Protein AF-A0A8J5WRL4-F1 (afdb_monomer_lite)

pLDDT: mean 79.29, std 21.05, range [37.72, 98.12]

Sequence (116 aa):
MPYLSAISKSGGGQLDLLILDCLYRTGSHNVHLCWDQTLDAIKRICPKRALLIGMTHEMDHHKDNQTLEEWSRREGIDVQLARDGLRVYIDLTFAYSVTSIKFPVALTILFLSIRN

Secondary structure (DSSP, 8-state):
-TTHHHHSTTTT---SEEEEE---SSS--SSS--HHHHHHHHHHH--SEEEEE---TTS-TTHHHHHHHHHHHHHT-EEEE--TT-------TT--EEEEEE-SSS-EEEEEE---

Organism: Zizania palustris (NCBI:txid103762)

Structure (mmCIF, N/CA/C/O backbone):
data_AF-A0A8J5WRL4-F1
#
_entry.id   AF-A0A8J5WRL4-F1
#
loop_
_atom_site.group_PDB
_atom_site.id
_atom_site.type_symbol
_atom_site.label_atom_id
_atom_site.label_alt_id
_atom_site.label_comp_id
_atom_site.label_asym_id
_atom_site.label_entity_id
_atom_site.label_seq_id
_atom_site.pdbx_PDB_ins_code
_atom_site.Cartn_x
_atom_site.Cartn_y
_atom_site.Cartn_z
_atom_site.occupancy
_atom_site.B_iso_or_equiv
_atom_site.auth_seq_id
_atom_site.auth_comp_id
_atom_site.auth_asym_id
_atom_site.auth_atom_id
_atom_site.pdbx_PDB_model_num
ATOM 1 N N . MET A 1 1 ? -20.107 14.392 0.986 1.00 48.16 1 MET A N 1
ATOM 2 C CA . MET A 1 1 ? -19.271 13.168 0.967 1.00 48.16 1 MET A CA 1
ATOM 3 C C . MET A 1 1 ? -19.240 12.533 2.364 1.00 48.16 1 MET A C 1
ATOM 5 O O . MET A 1 1 ? -18.252 12.690 3.067 1.00 48.16 1 MET A O 1
ATOM 9 N N . PRO A 1 2 ? -20.316 11.853 2.798 1.00 51.94 2 PRO A N 1
ATOM 10 C CA . PRO A 1 2 ? -20.454 11.331 4.170 1.00 51.94 2 PRO A CA 1
ATOM 11 C C . PRO A 1 2 ? -19.580 10.099 4.483 1.00 51.94 2 PRO A C 1
ATOM 13 O O . PRO A 1 2 ? -19.454 9.711 5.638 1.00 51.94 2 PRO A O 1
ATOM 16 N N . TYR A 1 3 ? -18.965 9.475 3.475 1.00 50.66 3 TYR A N 1
ATOM 17 C CA . TYR A 1 3 ? -18.181 8.247 3.658 1.00 50.66 3 TYR A CA 1
ATOM 18 C C . TYR A 1 3 ? -16.744 8.502 4.126 1.00 50.66 3 TYR A C 1
ATOM 20 O O . TYR A 1 3 ? -16.211 7.715 4.900 1.00 50.66 3 TYR A O 1
ATOM 28 N N . LEU A 1 4 ? -16.133 9.627 3.732 1.00 50.50 4 LEU A N 1
ATOM 29 C CA . LEU A 1 4 ? -14.773 9.984 4.157 1.00 50.50 4 LEU A CA 1
ATOM 30 C C . LEU A 1 4 ? -14.682 10.188 5.677 1.00 50.50 4 LEU A C 1
ATOM 32 O O . LEU A 1 4 ? -13.692 9.794 6.281 1.00 50.50 4 LEU A O 1
ATOM 36 N N . SER A 1 5 ? -15.730 10.714 6.321 1.00 53.62 5 SER A N 1
ATOM 37 C CA . SER A 1 5 ? -15.779 10.862 7.784 1.00 53.62 5 SER A CA 1
ATOM 38 C C . SER A 1 5 ? -15.911 9.536 8.538 1.00 53.62 5 SER A C 1
ATOM 40 O O . SER A 1 5 ? -15.673 9.508 9.739 1.00 53.62 5 SER A O 1
ATOM 42 N N . ALA A 1 6 ? -16.298 8.447 7.868 1.00 54.00 6 ALA A N 1
ATOM 43 C CA . ALA A 1 6 ? -16.439 7.131 8.491 1.00 54.00 6 ALA A CA 1
ATOM 44 C C . ALA A 1 6 ? -15.146 6.297 8.465 1.00 54.00 6 ALA A C 1
ATOM 46 O O . ALA A 1 6 ? -15.082 5.308 9.188 1.00 54.00 6 ALA A O 1
ATOM 47 N N . ILE A 1 7 ? -14.171 6.673 7.624 1.00 58.41 7 ILE A N 1
ATOM 48 C CA . ILE A 1 7 ? -12.913 5.929 7.406 1.00 58.41 7 ILE A CA 1
ATOM 49 C C . ILE A 1 7 ? -11.641 6.767 7.652 1.00 58.41 7 ILE A C 1
ATOM 51 O O . ILE A 1 7 ? -10.530 6.237 7.626 1.00 58.41 7 ILE A O 1
ATOM 55 N N . SER A 1 8 ? -11.791 8.084 7.835 1.00 56.56 8 SER A N 1
ATOM 56 C CA . SER A 1 8 ? -10.687 9.022 8.064 1.00 56.56 8 SER A CA 1
ATOM 57 C C . SER A 1 8 ? -10.176 8.948 9.499 1.00 56.56 8 SER A C 1
ATOM 59 O O . SER A 1 8 ? -10.958 8.830 10.437 1.00 56.56 8 SER A O 1
ATOM 61 N N . LYS A 1 9 ? -8.870 9.173 9.674 1.00 57.06 9 LYS A N 1
ATOM 62 C CA . LYS A 1 9 ? -8.218 9.371 10.978 1.00 57.06 9 LYS A CA 1
ATOM 63 C C . LYS A 1 9 ? -8.805 10.535 11.794 1.00 57.06 9 LYS A C 1
ATOM 65 O O . LYS A 1 9 ? -8.761 10.502 13.016 1.00 57.06 9 LYS A O 1
ATOM 70 N N . SER A 1 10 ? -9.336 11.565 11.129 1.00 59.56 10 SER A N 1
ATOM 71 C CA . SER A 1 10 ? -10.028 12.696 11.772 1.00 59.56 10 SER A CA 1
ATOM 72 C C . SER A 1 10 ? -11.527 12.457 11.999 1.00 59.56 10 SER A C 1
ATOM 74 O O . SER A 1 10 ? -12.185 13.267 12.647 1.00 59.56 10 SER A O 1
ATOM 76 N N . GLY A 1 11 ? -12.067 11.365 11.452 1.00 56.88 11 GLY A N 1
ATOM 77 C CA . GLY A 1 11 ? -13.408 10.859 11.724 1.00 56.88 11 GLY A CA 1
ATOM 78 C C . GLY A 1 11 ? -13.371 9.702 12.727 1.00 56.88 11 GLY A C 1
ATOM 79 O O . GLY A 1 11 ? -12.307 9.204 13.077 1.00 56.88 11 GLY A O 1
ATOM 80 N N . GLY A 1 12 ? -14.533 9.261 13.212 1.00 56.28 12 GLY A N 1
ATOM 81 C CA . GLY A 1 12 ? -14.652 8.271 14.296 1.00 56.28 12 GLY A CA 1
ATOM 82 C C . GLY A 1 12 ? -14.227 6.829 13.969 1.00 56.28 12 GLY A C 1
ATOM 83 O O . GLY A 1 12 ? -14.646 5.921 14.676 1.00 56.28 12 GLY A O 1
ATOM 84 N N . GLY A 1 13 ? -13.448 6.586 12.912 1.00 67.44 13 GLY A N 1
ATOM 85 C CA . GLY A 1 13 ? -12.987 5.246 12.544 1.00 67.44 13 GLY A CA 1
ATOM 86 C C . GLY A 1 13 ? -11.914 5.291 11.465 1.00 67.44 13 GLY A C 1
ATOM 87 O O . GLY A 1 13 ? -12.231 5.367 10.288 1.00 67.44 13 GLY A O 1
ATOM 88 N N . GLN A 1 14 ? -10.639 5.250 11.847 1.00 78.69 14 GLN A N 1
ATOM 89 C CA . GLN A 1 14 ? -9.539 5.097 10.892 1.00 78.69 14 GLN A CA 1
ATOM 90 C C . GLN A 1 14 ? -9.605 3.712 10.228 1.00 78.69 14 GLN A C 1
ATOM 92 O O . GLN A 1 14 ? -9.729 2.709 10.927 1.00 78.69 14 GLN A O 1
ATOM 97 N N . LEU A 1 15 ? -9.468 3.649 8.901 1.00 83.81 15 LEU A N 1
ATOM 98 C CA . LEU A 1 15 ? -9.426 2.395 8.140 1.00 83.81 15 LEU A CA 1
ATOM 99 C C . LEU A 1 15 ? -8.301 1.460 8.629 1.00 83.81 15 LEU A C 1
ATOM 101 O O . LEU A 1 15 ? -7.129 1.810 8.518 1.00 83.81 15 LEU A O 1
ATOM 105 N N . ASP A 1 16 ? -8.628 0.264 9.123 1.00 86.00 16 ASP A N 1
ATOM 106 C CA . ASP A 1 16 ? -7.615 -0.693 9.599 1.00 86.00 16 ASP A CA 1
ATOM 107 C C . ASP A 1 16 ? -6.743 -1.258 8.469 1.00 86.00 16 ASP A C 1
ATOM 109 O O . ASP A 1 16 ? -5.518 -1.288 8.589 1.00 86.00 16 ASP A O 1
ATOM 113 N N . LEU A 1 17 ? -7.362 -1.686 7.364 1.00 89.19 17 LEU A N 1
ATOM 114 C CA . LEU A 1 17 ? -6.671 -2.317 6.244 1.00 89.19 17 LEU A CA 1
ATOM 115 C C . LEU A 1 17 ? -7.169 -1.786 4.896 1.00 89.19 17 LEU A C 1
ATOM 117 O O . LEU A 1 17 ? -8.352 -1.871 4.569 1.00 89.19 17 LEU A O 1
ATOM 121 N N . LEU A 1 18 ? -6.235 -1.310 4.077 1.00 92.00 18 LEU A N 1
ATOM 122 C CA . LEU A 1 18 ? -6.462 -0.950 2.680 1.00 92.00 18 LEU A CA 1
ATOM 123 C C . LEU A 1 18 ? -5.759 -1.951 1.754 1.00 92.00 18 LEU A C 1
ATOM 125 O O . LEU A 1 18 ? -4.566 -2.188 1.903 1.00 92.00 18 LEU A O 1
ATOM 129 N N . ILE A 1 19 ? -6.470 -2.510 0.775 1.00 94.00 19 ILE A N 1
ATOM 130 C CA . ILE A 1 19 ? -5.861 -3.303 -0.302 1.00 94.00 19 ILE A CA 1
ATOM 131 C C . ILE A 1 19 ? -6.019 -2.501 -1.592 1.00 94.00 19 ILE A C 1
ATOM 133 O O . ILE A 1 19 ? -7.144 -2.185 -1.984 1.00 94.00 19 ILE A O 1
ATOM 137 N N . LEU A 1 20 ? -4.903 -2.126 -2.220 1.00 94.06 20 LEU A N 1
ATOM 138 C CA . LEU A 1 20 ? -4.899 -1.154 -3.313 1.00 94.06 20 LEU A CA 1
ATOM 139 C C . LEU A 1 20 ? -4.013 -1.596 -4.479 1.00 94.06 20 LEU A C 1
ATOM 141 O O . LEU A 1 20 ? -2.937 -2.152 -4.281 1.00 94.06 20 LEU A O 1
ATOM 145 N N . ASP A 1 21 ? -4.480 -1.319 -5.691 1.00 93.50 21 ASP A N 1
ATOM 146 C CA . ASP A 1 21 ? -3.757 -1.573 -6.936 1.00 93.50 21 ASP A CA 1
ATOM 147 C C . ASP A 1 21 ? -2.482 -0.708 -7.059 1.00 93.50 21 ASP A C 1
ATOM 149 O O . ASP A 1 21 ? -2.460 0.457 -6.642 1.00 93.50 21 ASP A O 1
ATOM 153 N N . CYS A 1 22 ? -1.415 -1.285 -7.613 1.00 95.81 22 CYS A N 1
ATOM 154 C CA . CYS A 1 22 ? -0.119 -0.650 -7.860 1.00 95.81 22 CYS A CA 1
ATOM 155 C C . CYS A 1 22 ? 0.606 -1.359 -9.016 1.00 95.81 22 CYS A C 1
ATOM 157 O O . CYS A 1 22 ? 1.423 -2.245 -8.784 1.00 95.81 22 CYS A O 1
ATOM 159 N N . LEU A 1 23 ? 0.314 -0.976 -10.259 1.00 95.50 23 LEU A N 1
ATOM 160 C CA . LEU A 1 23 ? 0.732 -1.718 -11.453 1.00 95.50 23 LEU A CA 1
ATOM 161 C C . LEU A 1 23 ? 2.231 -1.594 -11.774 1.00 95.50 23 LEU A C 1
ATOM 163 O O . LEU A 1 23 ? 2.918 -2.600 -11.975 1.00 95.50 23 LEU A O 1
ATOM 167 N N . TYR A 1 24 ? 2.726 -0.356 -11.852 1.00 95.44 24 TYR A N 1
ATOM 168 C CA . TYR A 1 24 ? 4.095 -0.051 -12.278 1.00 95.44 24 TYR A CA 1
ATOM 169 C C . TYR A 1 24 ? 4.876 0.670 -11.194 1.00 95.44 24 TYR A C 1
ATOM 171 O O . TYR A 1 24 ? 4.334 1.506 -10.460 1.00 95.44 24 TYR A O 1
ATOM 179 N N . ARG A 1 25 ? 6.180 0.382 -11.151 1.00 95.38 25 ARG A N 1
ATOM 180 C CA . ARG A 1 25 ? 7.113 1.019 -10.220 1.00 95.38 25 ARG A CA 1
ATOM 181 C C . ARG A 1 25 ? 7.379 2.481 -10.571 1.00 95.38 25 ARG A C 1
ATOM 183 O O . ARG A 1 25 ? 7.661 3.279 -9.677 1.00 95.38 25 ARG A O 1
ATOM 190 N N . THR A 1 26 ? 7.323 2.821 -11.855 1.00 93.50 26 THR A N 1
ATOM 191 C CA . THR A 1 26 ? 7.543 4.166 -12.392 1.00 93.50 26 THR A CA 1
ATOM 192 C C . THR A 1 26 ? 6.513 4.473 -13.479 1.00 93.50 26 THR A C 1
ATOM 194 O O . THR A 1 26 ? 5.887 3.572 -14.035 1.00 93.50 26 THR A O 1
ATOM 197 N N . GLY A 1 27 ? 6.317 5.757 -13.781 1.00 91.81 27 GLY A N 1
ATOM 198 C CA . GLY A 1 27 ? 5.357 6.189 -14.797 1.00 91.81 27 GLY A CA 1
ATOM 199 C C . GLY A 1 27 ? 3.904 6.157 -14.320 1.00 91.81 27 GLY A C 1
ATOM 200 O O . GLY A 1 27 ? 3.617 6.214 -13.124 1.00 91.81 27 GLY A O 1
ATOM 201 N N . SER A 1 28 ? 2.980 6.132 -15.277 1.00 91.38 28 SER A N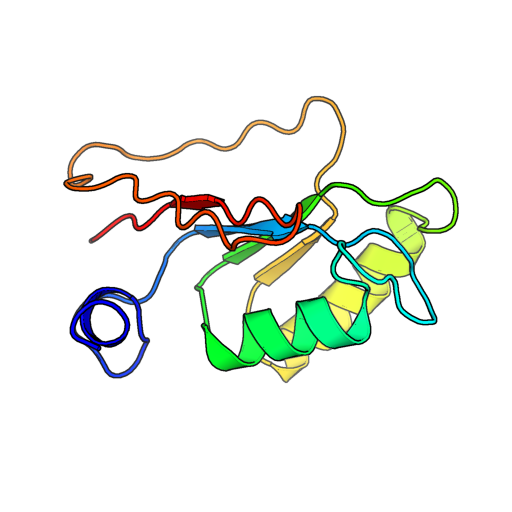 1
ATOM 202 C CA . SER A 1 28 ? 1.540 6.153 -15.027 1.00 91.38 28 SER A CA 1
ATOM 203 C C . SER A 1 28 ? 0.794 5.257 -16.011 1.00 91.38 28 SER A C 1
ATOM 205 O O . SER A 1 28 ? 1.287 4.942 -17.096 1.00 91.38 28 SER A O 1
ATOM 207 N N . HIS A 1 29 ? -0.419 4.859 -15.632 1.00 91.44 29 HIS A N 1
ATOM 208 C CA . HIS A 1 29 ? -1.327 4.107 -16.484 1.00 91.44 29 HIS A CA 1
ATOM 209 C C . HIS A 1 29 ? -2.718 4.752 -16.484 1.00 91.44 29 HIS A C 1
ATOM 211 O O . HIS A 1 29 ? -3.128 5.392 -15.518 1.00 91.44 29 HIS A O 1
ATOM 217 N N . ASN A 1 30 ? -3.470 4.583 -17.572 1.00 86.19 30 ASN A N 1
ATOM 218 C CA . ASN A 1 30 ? -4.740 5.296 -17.768 1.00 86.19 30 ASN A CA 1
ATOM 219 C C . ASN A 1 30 ? -5.888 4.762 -16.896 1.00 86.19 30 ASN A C 1
ATOM 221 O O . ASN A 1 30 ? -6.879 5.459 -16.686 1.00 86.19 30 ASN A O 1
ATOM 225 N N . VAL A 1 3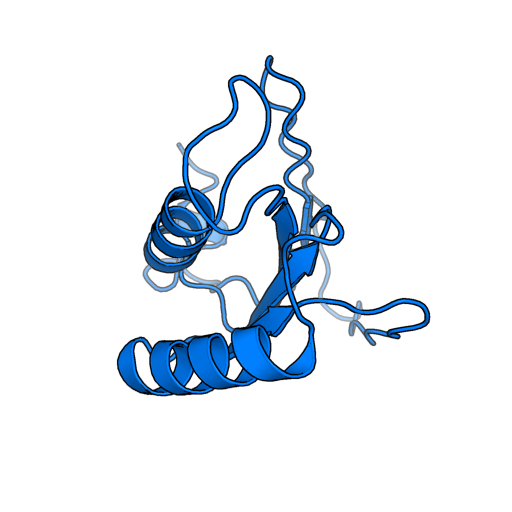1 ? -5.781 3.517 -16.426 1.00 86.81 31 VAL A N 1
ATOM 226 C CA . VAL A 1 31 ? -6.843 2.841 -15.654 1.00 86.81 31 VAL A CA 1
ATOM 227 C C . VAL A 1 31 ? -6.351 2.121 -14.396 1.00 86.81 31 VAL A C 1
ATOM 229 O O . VAL A 1 31 ? -7.169 1.569 -13.669 1.00 86.81 31 VAL A O 1
ATOM 232 N N . HIS A 1 32 ? -5.042 2.144 -14.132 1.00 90.94 32 HIS A N 1
ATOM 233 C CA . HIS A 1 32 ? -4.417 1.525 -12.961 1.00 90.94 32 HIS A CA 1
ATOM 234 C C . HIS A 1 32 ? -3.630 2.581 -12.194 1.00 90.94 32 HIS A C 1
ATOM 236 O O . HIS A 1 32 ? -3.100 3.509 -12.809 1.00 90.94 32 HIS A O 1
ATOM 242 N N . LEU A 1 33 ? -3.549 2.440 -10.872 1.00 92.12 33 LEU A N 1
ATOM 243 C CA . LEU A 1 33 ? -2.641 3.270 -10.086 1.00 92.12 33 LEU A CA 1
ATOM 244 C C . LEU A 1 33 ? -1.220 2.722 -10.208 1.00 92.12 33 LEU A C 1
ATOM 246 O O . LEU A 1 33 ? -1.005 1.511 -10.182 1.00 92.12 33 LEU A O 1
ATOM 250 N N . CYS A 1 34 ? -0.256 3.626 -10.327 1.00 95.50 34 CYS A N 1
ATOM 251 C CA . CYS A 1 34 ? 1.170 3.319 -10.263 1.00 95.50 34 CYS A CA 1
ATOM 252 C C . CYS A 1 34 ? 1.768 3.850 -8.953 1.00 95.50 34 CYS A C 1
ATOM 254 O O . CYS A 1 34 ? 1.141 4.649 -8.259 1.00 95.50 34 CYS A O 1
ATOM 256 N N . TRP A 1 35 ? 2.994 3.431 -8.641 1.00 96.44 35 TRP A N 1
ATOM 257 C CA . TRP A 1 35 ? 3.678 3.642 -7.361 1.00 96.44 35 TRP A CA 1
ATOM 258 C C . TRP A 1 35 ? 3.412 4.990 -6.668 1.00 96.44 35 TRP A C 1
ATOM 260 O O . TRP A 1 35 ? 2.866 5.015 -5.565 1.00 96.44 35 TRP A O 1
ATOM 270 N N . ASP A 1 36 ? 3.740 6.114 -7.311 1.00 95.75 36 ASP A N 1
ATOM 271 C CA . ASP A 1 36 ? 3.593 7.440 -6.694 1.00 95.75 36 ASP A CA 1
ATOM 272 C C . ASP A 1 36 ? 2.120 7.797 -6.433 1.00 95.75 36 ASP A C 1
ATOM 274 O O . ASP A 1 36 ? 1.775 8.304 -5.366 1.00 95.75 36 ASP A O 1
ATOM 278 N N . GLN A 1 37 ? 1.226 7.459 -7.369 1.00 95.06 37 GLN A N 1
ATOM 279 C CA . GLN A 1 37 ? -0.214 7.697 -7.230 1.00 95.06 37 GLN A CA 1
ATOM 280 C C . GLN A 1 37 ? -0.815 6.840 -6.108 1.00 95.06 37 GLN A C 1
ATOM 282 O O . GLN A 1 37 ? -1.674 7.306 -5.356 1.00 95.06 37 GLN A O 1
ATOM 287 N N . THR A 1 38 ? -0.355 5.593 -5.982 1.00 96.06 38 THR A N 1
ATOM 288 C CA . THR A 1 38 ? -0.751 4.666 -4.920 1.00 96.06 38 THR A CA 1
ATOM 289 C C . THR A 1 38 ? -0.318 5.199 -3.552 1.00 96.06 38 THR A C 1
ATOM 291 O O . THR A 1 38 ? -1.143 5.262 -2.637 1.00 96.06 38 THR A O 1
ATOM 294 N N . LEU A 1 39 ? 0.934 5.644 -3.399 1.00 97.12 39 LEU A N 1
ATOM 295 C CA . LEU A 1 39 ? 1.439 6.200 -2.136 1.00 97.12 39 LEU A CA 1
ATOM 296 C C . LEU A 1 39 ? 0.741 7.512 -1.753 1.00 97.12 39 LEU A C 1
ATOM 298 O O . LEU A 1 39 ? 0.374 7.696 -0.589 1.00 97.12 39 LEU A O 1
ATOM 302 N N . ASP A 1 40 ? 0.476 8.388 -2.723 1.00 95.38 40 ASP A N 1
ATOM 303 C CA . ASP A 1 40 ? -0.303 9.611 -2.508 1.00 95.38 40 ASP A CA 1
ATOM 304 C C . ASP A 1 40 ? -1.730 9.307 -2.034 1.00 95.38 40 ASP A C 1
ATOM 306 O O . ASP A 1 40 ? -2.242 9.955 -1.114 1.00 95.38 40 ASP A O 1
ATOM 310 N N . ALA A 1 41 ? -2.382 8.306 -2.633 1.00 92.50 41 ALA A N 1
ATOM 311 C CA . ALA A 1 41 ? -3.709 7.867 -2.217 1.00 92.50 41 ALA A CA 1
ATOM 312 C C . ALA A 1 41 ? -3.692 7.317 -0.783 1.00 92.50 41 ALA A C 1
ATOM 314 O O . ALA A 1 41 ? -4.530 7.710 0.031 1.00 92.50 41 ALA A O 1
ATOM 315 N N . ILE A 1 42 ? -2.712 6.474 -0.445 1.00 94.88 42 ILE A N 1
ATOM 316 C CA . ILE A 1 42 ? -2.547 5.915 0.905 1.00 94.88 42 ILE A CA 1
ATOM 317 C C . ILE A 1 42 ? -2.340 7.022 1.930 1.00 94.88 42 ILE A C 1
ATOM 319 O O . ILE A 1 42 ? -2.991 7.007 2.972 1.00 94.88 42 ILE A O 1
ATOM 323 N N . LYS A 1 43 ? -1.504 8.019 1.631 1.00 93.50 43 LYS A N 1
ATOM 324 C CA . LYS A 1 43 ? -1.266 9.155 2.526 1.00 93.50 43 LYS A CA 1
ATOM 325 C C . LYS A 1 43 ? -2.540 9.959 2.795 1.00 93.50 43 LYS A C 1
ATOM 327 O O . LYS A 1 43 ? -2.778 10.371 3.928 1.00 93.50 43 LYS A O 1
ATOM 332 N N . ARG A 1 44 ? -3.388 10.148 1.776 1.00 89.75 44 ARG A N 1
ATOM 333 C CA . ARG A 1 44 ? -4.677 10.854 1.903 1.00 89.75 44 ARG A CA 1
ATOM 334 C C . ARG A 1 44 ? -5.727 10.046 2.666 1.00 89.75 44 ARG A C 1
ATOM 336 O O . ARG A 1 44 ? -6.485 10.628 3.434 1.00 89.75 44 ARG A O 1
ATOM 343 N N . ILE A 1 45 ? -5.786 8.732 2.446 1.00 88.25 45 ILE A N 1
ATOM 344 C CA . ILE A 1 45 ? -6.727 7.830 3.133 1.00 88.25 45 ILE A CA 1
ATOM 345 C C . ILE A 1 45 ? -6.284 7.589 4.585 1.00 88.25 45 ILE A C 1
ATOM 347 O O . ILE A 1 45 ? -7.123 7.487 5.477 1.00 88.25 45 ILE A O 1
ATOM 351 N N . CYS A 1 46 ? -4.971 7.544 4.820 1.00 91.00 46 CYS A N 1
ATOM 352 C CA . CYS A 1 46 ? -4.313 7.317 6.103 1.00 91.00 46 CYS A CA 1
ATOM 353 C C . CYS A 1 46 ? -4.818 6.057 6.844 1.00 91.00 46 CYS A C 1
ATOM 355 O O . CYS A 1 46 ? -5.273 6.164 7.990 1.00 91.00 46 CYS A O 1
ATOM 357 N N . PRO A 1 47 ? -4.768 4.858 6.223 1.00 91.69 47 PRO A N 1
ATOM 358 C CA . PRO A 1 47 ? -5.122 3.619 6.911 1.00 91.69 47 PRO A CA 1
ATOM 359 C C . PRO A 1 47 ? -4.090 3.273 7.998 1.00 91.69 47 PRO A C 1
ATOM 361 O O . PRO A 1 47 ? -3.004 3.848 8.034 1.00 91.69 47 PRO A O 1
ATOM 364 N N . LYS A 1 48 ? -4.396 2.307 8.870 1.00 91.19 48 LYS A N 1
ATOM 365 C CA . LYS A 1 48 ? -3.395 1.737 9.790 1.00 91.19 48 LYS A CA 1
ATOM 366 C C . LYS A 1 48 ? -2.391 0.866 9.033 1.00 91.19 48 LYS A C 1
ATOM 368 O O . LYS A 1 48 ? -1.195 0.941 9.303 1.00 91.19 48 LYS A O 1
ATOM 373 N N . ARG A 1 49 ? -2.881 0.082 8.066 1.00 94.19 49 ARG A N 1
ATOM 374 C CA . ARG A 1 49 ? -2.077 -0.781 7.196 1.00 94.19 49 ARG A CA 1
ATOM 375 C C . ARG A 1 49 ? -2.576 -0.763 5.751 1.00 94.19 49 ARG A C 1
ATOM 377 O O . ARG A 1 49 ? -3.783 -0.716 5.511 1.00 94.19 49 ARG A O 1
ATOM 384 N N . ALA A 1 50 ? -1.664 -0.864 4.788 1.00 96.56 50 ALA A N 1
ATOM 385 C CA . ALA A 1 50 ? -1.970 -1.058 3.378 1.00 96.56 50 ALA A CA 1
ATOM 386 C C . ALA A 1 50 ? -1.186 -2.227 2.755 1.00 96.56 50 ALA A C 1
ATOM 388 O O . ALA A 1 50 ? -0.012 -2.448 3.053 1.00 96.56 50 ALA A O 1
ATOM 389 N N . LEU A 1 51 ? -1.847 -2.964 1.862 1.00 97.75 51 LEU A N 1
ATOM 390 C CA . LEU A 1 51 ? -1.261 -4.015 1.034 1.00 97.75 51 LEU A CA 1
ATOM 391 C C . LEU A 1 51 ? -1.412 -3.645 -0.439 1.00 97.75 51 LEU A C 1
ATOM 393 O O . LEU A 1 51 ? -2.532 -3.427 -0.905 1.00 97.75 51 LEU A O 1
ATOM 397 N N . LEU A 1 52 ? -0.296 -3.588 -1.164 1.00 97.38 52 LEU A N 1
ATOM 398 C CA . LEU A 1 52 ? -0.308 -3.267 -2.591 1.00 97.38 52 LEU A CA 1
ATOM 399 C C . LEU A 1 52 ? -0.420 -4.549 -3.420 1.00 97.38 52 LEU A C 1
ATOM 401 O O . LEU A 1 52 ? 0.292 -5.519 -3.153 1.00 97.38 52 LEU A O 1
ATOM 405 N N . ILE A 1 53 ? -1.316 -4.553 -4.403 1.00 95.94 53 ILE A N 1
ATOM 406 C CA . ILE A 1 53 ? -1.583 -5.678 -5.312 1.00 95.94 53 ILE A CA 1
ATOM 407 C C . ILE A 1 53 ? -1.505 -5.224 -6.773 1.00 95.94 53 ILE A C 1
ATOM 409 O O . ILE A 1 53 ? -1.439 -4.031 -7.047 1.00 95.94 53 ILE A O 1
ATOM 413 N N . GLY A 1 54 ? -1.547 -6.168 -7.715 1.00 93.12 54 GLY A N 1
ATOM 414 C CA . GLY A 1 54 ? -1.655 -5.861 -9.149 1.00 93.12 54 GLY A CA 1
ATOM 415 C C . GLY A 1 54 ? -0.348 -5.429 -9.818 1.00 93.12 54 GLY A C 1
ATOM 416 O O . GLY A 1 54 ? -0.345 -5.121 -11.005 1.00 93.12 54 GLY A O 1
ATOM 417 N N . MET A 1 55 ? 0.762 -5.447 -9.081 1.00 94.62 55 MET A N 1
ATOM 418 C CA . MET A 1 55 ? 2.094 -5.149 -9.594 1.00 94.62 55 MET A CA 1
ATOM 419 C C . MET A 1 55 ? 2.556 -6.139 -10.661 1.00 94.62 55 MET A C 1
ATOM 421 O O . MET A 1 55 ? 2.284 -7.339 -10.600 1.00 94.62 55 MET A O 1
ATOM 425 N N . THR A 1 56 ? 3.299 -5.621 -11.636 1.00 93.69 56 THR A N 1
ATOM 426 C CA . THR A 1 56 ? 3.981 -6.433 -12.649 1.00 93.69 56 THR A CA 1
ATOM 427 C C . THR A 1 56 ? 5.352 -6.920 -12.168 1.00 93.69 56 THR A C 1
ATOM 429 O O . THR A 1 56 ? 5.818 -6.570 -11.085 1.00 93.69 56 THR A O 1
ATOM 432 N N . HIS A 1 57 ? 6.034 -7.700 -13.011 1.00 91.56 57 HIS A N 1
ATOM 433 C CA . HIS A 1 57 ? 7.395 -8.192 -12.764 1.00 91.56 57 HIS A CA 1
ATOM 434 C C . HIS A 1 57 ? 8.456 -7.084 -12.615 1.00 91.56 57 HIS A C 1
ATOM 436 O O . HIS A 1 57 ? 9.586 -7.377 -12.236 1.00 91.56 57 HIS A O 1
ATOM 442 N N . GLU A 1 58 ? 8.118 -5.832 -12.932 1.00 92.00 58 GLU A N 1
ATOM 443 C CA . GLU A 1 58 ? 8.999 -4.678 -12.731 1.00 92.00 58 GLU A CA 1
ATOM 444 C C . GLU A 1 58 ? 9.237 -4.367 -11.248 1.00 92.00 58 GLU A C 1
ATOM 446 O O . GLU A 1 58 ? 10.221 -3.708 -10.915 1.00 92.00 58 GLU A O 1
ATOM 451 N N . MET A 1 59 ? 8.341 -4.822 -10.366 1.00 94.69 59 MET A N 1
ATOM 452 C CA . MET A 1 59 ? 8.448 -4.618 -8.926 1.00 94.69 59 MET A CA 1
ATOM 453 C C . MET A 1 59 ? 9.073 -5.838 -8.252 1.00 94.69 59 MET A C 1
ATOM 455 O O . MET A 1 59 ? 8.556 -6.954 -8.313 1.00 94.69 59 MET A O 1
ATOM 459 N N . ASP A 1 60 ? 10.191 -5.611 -7.571 1.00 96.12 60 ASP A N 1
ATOM 460 C CA . ASP A 1 60 ? 10.926 -6.631 -6.834 1.00 96.12 60 ASP A CA 1
ATOM 461 C C . ASP A 1 60 ? 10.438 -6.654 -5.383 1.00 96.12 60 ASP A C 1
ATOM 463 O O . ASP A 1 60 ? 10.643 -5.708 -4.622 1.00 96.12 60 ASP A O 1
ATOM 467 N N . HIS A 1 61 ? 9.818 -7.762 -4.969 1.00 94.81 61 HIS A N 1
ATOM 468 C CA . HIS A 1 61 ? 9.236 -7.884 -3.630 1.00 94.81 61 HIS A CA 1
ATOM 469 C C . HIS A 1 61 ? 10.208 -7.614 -2.486 1.00 94.81 61 HIS A C 1
ATOM 471 O O . HIS A 1 61 ? 9.759 -7.223 -1.415 1.00 94.81 61 HIS A O 1
ATOM 477 N N . HIS A 1 62 ? 11.503 -7.861 -2.653 1.00 95.31 62 HIS A N 1
ATOM 478 C CA . HIS A 1 62 ? 12.461 -7.633 -1.584 1.00 95.31 62 HIS A CA 1
ATOM 479 C C . HIS A 1 62 ? 12.909 -6.170 -1.575 1.00 95.31 62 HIS A C 1
ATOM 481 O O . HIS A 1 62 ? 12.791 -5.491 -0.556 1.00 95.31 62 HIS A O 1
ATOM 487 N N . LYS A 1 63 ? 13.385 -5.662 -2.715 1.00 97.06 63 LYS A N 1
ATOM 488 C CA . LYS A 1 63 ? 13.931 -4.299 -2.826 1.00 97.06 63 LYS A CA 1
ATOM 489 C C . LYS A 1 63 ? 12.857 -3.230 -2.641 1.00 97.06 63 LYS A C 1
ATOM 491 O O . LYS A 1 63 ? 13.072 -2.243 -1.934 1.00 97.06 63 LYS A O 1
ATOM 496 N N . ASP A 1 64 ? 11.688 -3.427 -3.240 1.00 97.69 64 ASP A N 1
ATOM 497 C CA . ASP A 1 64 ? 10.610 -2.450 -3.141 1.00 97.69 64 ASP A CA 1
ATOM 498 C C . ASP A 1 64 ? 9.945 -2.487 -1.762 1.00 97.69 64 ASP A C 1
ATOM 500 O O . ASP A 1 64 ? 9.576 -1.430 -1.255 1.00 97.69 64 ASP A O 1
ATOM 504 N N . ASN A 1 65 ? 9.885 -3.638 -1.077 1.00 97.69 65 ASN A N 1
ATOM 505 C CA . ASN A 1 65 ? 9.440 -3.651 0.322 1.00 97.69 65 ASN A CA 1
ATOM 506 C C . ASN A 1 65 ? 10.429 -2.964 1.271 1.00 97.69 65 ASN A C 1
ATOM 508 O O . ASN A 1 65 ? 9.972 -2.315 2.202 1.00 97.69 65 ASN A O 1
ATOM 512 N N . GLN A 1 66 ? 11.745 -3.026 1.034 1.00 98.12 66 GLN A N 1
ATOM 513 C CA . GLN A 1 66 ? 12.701 -2.212 1.806 1.00 98.12 66 GLN A CA 1
ATOM 514 C C . GLN A 1 66 ? 12.434 -0.713 1.613 1.00 98.12 66 GLN A C 1
ATOM 516 O O . GLN A 1 66 ? 12.402 0.054 2.574 1.00 98.12 66 GLN A O 1
ATOM 521 N N . THR A 1 67 ? 12.156 -0.301 0.372 1.00 97.94 67 THR A N 1
ATOM 522 C CA . THR A 1 67 ? 11.769 1.085 0.068 1.00 97.94 67 THR A CA 1
ATOM 523 C C . THR A 1 67 ? 10.466 1.473 0.781 1.00 97.94 67 THR A C 1
ATOM 525 O O . THR A 1 67 ? 10.357 2.570 1.336 1.00 97.94 67 THR A O 1
ATOM 528 N N . LEU A 1 68 ? 9.471 0.577 0.795 1.00 98.12 68 LEU A N 1
ATOM 529 C CA . LEU A 1 68 ? 8.208 0.793 1.504 1.00 98.12 68 LEU A CA 1
ATOM 530 C C . LEU A 1 68 ? 8.384 0.812 3.018 1.00 98.12 68 LEU A C 1
ATOM 532 O O . LEU A 1 68 ? 7.690 1.579 3.670 1.00 98.12 68 LEU A O 1
ATOM 536 N N . GLU A 1 69 ? 9.305 0.042 3.590 1.00 97.81 69 GLU A N 1
ATOM 537 C CA . GLU A 1 69 ? 9.600 0.062 5.025 1.00 97.81 69 GLU A CA 1
ATOM 538 C C . GLU A 1 69 ? 10.159 1.428 5.452 1.00 97.81 69 GLU A C 1
ATOM 540 O O . GLU A 1 69 ? 9.689 2.036 6.419 1.00 97.81 69 GLU A O 1
ATOM 545 N N . GLU A 1 70 ? 11.105 1.976 4.684 1.00 98.06 70 GLU A N 1
ATOM 546 C CA . GLU A 1 70 ? 11.633 3.322 4.917 1.00 98.06 70 GLU A CA 1
ATOM 547 C C . GLU A 1 70 ? 10.557 4.401 4.770 1.00 98.06 70 GLU A C 1
ATOM 549 O O . GLU A 1 70 ? 10.491 5.336 5.575 1.00 98.06 70 GLU A O 1
ATOM 554 N N . TRP A 1 71 ? 9.706 4.279 3.749 1.00 98.06 71 TRP A N 1
ATOM 555 C CA . TRP A 1 71 ? 8.561 5.164 3.549 1.00 98.06 71 TRP A CA 1
ATOM 556 C C . TRP A 1 71 ? 7.561 5.059 4.709 1.00 98.06 71 TRP A C 1
ATOM 558 O O . TRP A 1 71 ? 7.165 6.080 5.269 1.00 98.06 71 TRP A O 1
ATOM 568 N N . SER A 1 72 ? 7.239 3.839 5.139 1.00 97.75 72 SER A N 1
ATOM 569 C CA . SER A 1 72 ? 6.308 3.536 6.232 1.00 97.75 72 SER A CA 1
ATOM 570 C C . SER A 1 72 ? 6.778 4.152 7.544 1.00 97.75 72 SER A C 1
ATOM 572 O O . SER A 1 72 ? 5.989 4.768 8.257 1.00 97.75 72 SER A O 1
ATOM 574 N N . ARG A 1 73 ? 8.084 4.078 7.837 1.00 97.38 73 ARG A N 1
ATOM 575 C CA . ARG A 1 73 ? 8.684 4.718 9.017 1.00 97.38 73 ARG A CA 1
ATOM 576 C C . ARG A 1 73 ? 8.557 6.243 8.988 1.00 97.38 73 ARG A C 1
ATOM 578 O O . ARG A 1 73 ? 8.381 6.849 10.040 1.00 97.38 73 ARG A O 1
ATOM 585 N N . ARG A 1 74 ? 8.661 6.868 7.809 1.00 97.00 74 ARG A N 1
ATOM 586 C CA . ARG A 1 74 ? 8.525 8.328 7.656 1.00 97.00 74 ARG A CA 1
ATOM 587 C C . ARG A 1 74 ? 7.078 8.799 7.773 1.00 97.00 74 ARG A C 1
ATOM 589 O O . ARG A 1 74 ? 6.837 9.841 8.370 1.00 97.00 74 ARG A O 1
ATOM 596 N N . GLU A 1 75 ? 6.138 8.058 7.196 1.00 95.19 75 GLU A N 1
ATOM 597 C CA . GLU A 1 75 ? 4.729 8.469 7.106 1.00 95.19 75 GLU A CA 1
ATOM 598 C C . GLU A 1 75 ? 3.860 7.916 8.251 1.00 95.19 75 GLU A C 1
ATOM 600 O O . GLU A 1 75 ? 2.761 8.4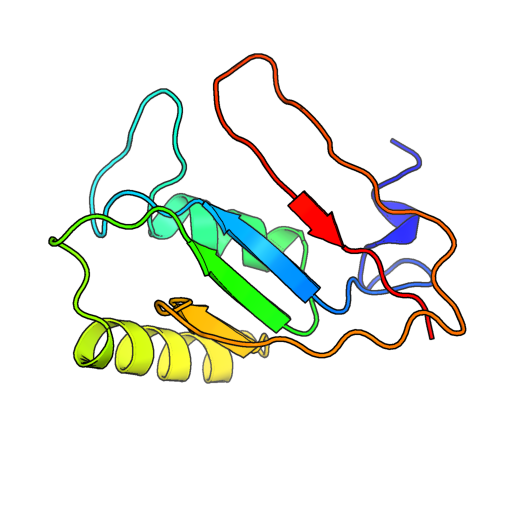13 8.494 1.00 95.19 75 GLU A O 1
ATOM 605 N N . GLY A 1 76 ? 4.348 6.910 8.982 1.00 95.62 76 GLY A N 1
ATOM 606 C CA . GLY A 1 76 ? 3.632 6.273 10.089 1.00 95.62 76 GLY A CA 1
ATOM 607 C C . GLY A 1 76 ? 2.461 5.392 9.642 1.00 95.62 76 GLY A C 1
ATOM 608 O O . GLY A 1 76 ? 1.482 5.271 10.378 1.00 95.62 76 GLY A O 1
ATOM 609 N N . ILE A 1 77 ? 2.539 4.813 8.441 1.00 95.69 77 ILE A N 1
ATOM 610 C CA . ILE A 1 77 ? 1.537 3.904 7.863 1.00 95.69 77 ILE A CA 1
ATOM 611 C C . ILE A 1 77 ? 2.267 2.627 7.446 1.00 95.69 77 ILE A C 1
ATOM 613 O O . ILE A 1 77 ? 3.216 2.725 6.678 1.00 95.69 77 ILE A O 1
ATOM 617 N N . ASP A 1 78 ? 1.844 1.452 7.924 1.00 97.31 78 ASP A N 1
ATOM 618 C CA . ASP A 1 78 ? 2.438 0.163 7.522 1.00 97.31 78 ASP A CA 1
ATOM 619 C C . ASP A 1 78 ? 2.027 -0.174 6.083 1.00 97.31 78 ASP A C 1
ATOM 621 O O . ASP A 1 78 ? 0.854 -0.448 5.826 1.00 97.31 78 ASP A O 1
ATOM 625 N N . VAL A 1 79 ? 2.969 -0.140 5.141 1.00 98.00 79 VAL A N 1
ATOM 626 C CA . VAL A 1 79 ? 2.727 -0.465 3.730 1.00 98.00 79 VAL A CA 1
ATOM 627 C C . VAL A 1 79 ? 3.688 -1.547 3.266 1.00 98.00 79 VAL A C 1
ATOM 629 O O . VAL A 1 79 ? 4.893 -1.462 3.4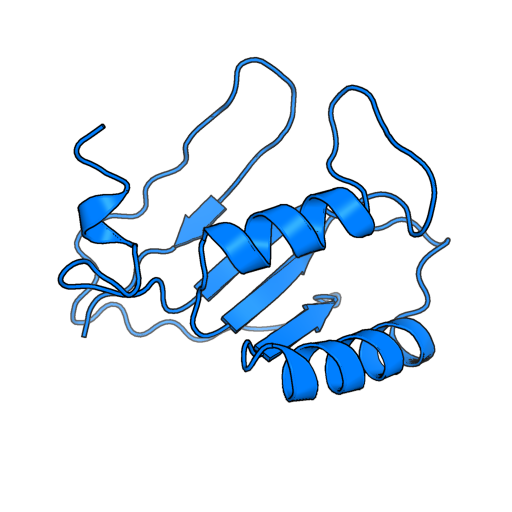84 1.00 98.00 79 VAL A O 1
ATOM 632 N N . GLN A 1 80 ? 3.159 -2.545 2.562 1.00 97.75 80 GLN A N 1
ATOM 633 C CA . GLN A 1 80 ? 3.966 -3.573 1.905 1.00 97.75 80 GLN A CA 1
ATOM 634 C C . GLN A 1 80 ? 3.285 -4.086 0.635 1.00 97.75 80 GLN A C 1
ATOM 636 O O . GLN A 1 80 ? 2.062 -4.026 0.488 1.00 97.75 80 GLN A O 1
ATOM 641 N N . LEU A 1 81 ? 4.076 -4.655 -0.264 1.00 97.88 81 LEU A N 1
ATOM 642 C CA . LEU A 1 81 ? 3.578 -5.458 -1.371 1.00 97.88 81 LEU A CA 1
ATOM 643 C C . LEU A 1 81 ? 2.962 -6.748 -0.822 1.00 97.88 81 LEU A C 1
ATOM 645 O O . LEU A 1 81 ? 3.582 -7.459 -0.024 1.00 97.88 81 LEU A O 1
ATOM 649 N N . ALA A 1 82 ? 1.750 -7.071 -1.269 1.00 96.94 82 ALA A N 1
ATOM 650 C CA . ALA A 1 82 ? 1.179 -8.393 -1.062 1.00 96.94 82 ALA A CA 1
ATOM 651 C C . ALA A 1 82 ? 2.037 -9.451 -1.774 1.00 96.94 82 ALA A C 1
ATOM 653 O O . ALA A 1 82 ? 2.865 -9.123 -2.614 1.00 96.94 82 ALA A O 1
ATOM 654 N N . ARG A 1 83 ? 1.856 -10.729 -1.445 1.00 94.81 83 ARG A N 1
ATOM 655 C CA . ARG A 1 83 ? 2.532 -11.841 -2.129 1.00 94.81 83 ARG A CA 1
ATOM 656 C C . ARG A 1 83 ? 1.572 -12.998 -2.324 1.00 94.81 83 ARG A C 1
ATOM 658 O O . ARG A 1 83 ? 0.628 -13.148 -1.544 1.00 94.81 83 ARG A O 1
ATOM 665 N N . ASP A 1 84 ? 1.855 -13.842 -3.301 1.00 92.50 84 ASP A N 1
ATOM 666 C CA . ASP A 1 84 ? 1.073 -15.049 -3.531 1.00 92.50 84 ASP A CA 1
ATOM 667 C C . ASP A 1 84 ? 1.044 -15.921 -2.269 1.00 92.50 84 ASP A C 1
ATOM 669 O O . ASP A 1 84 ? 2.049 -16.129 -1.586 1.00 92.50 84 ASP A O 1
ATOM 673 N N .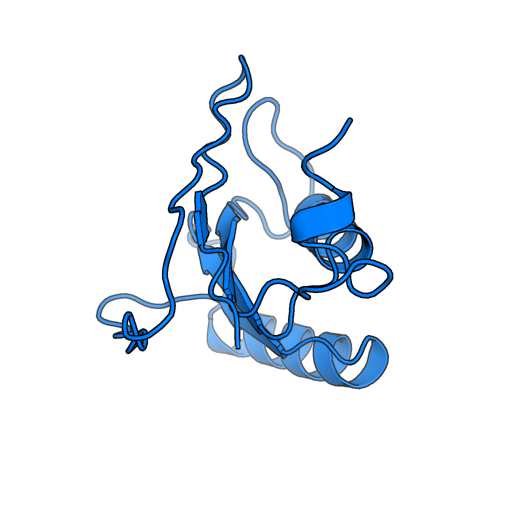 GLY A 1 85 ? -0.155 -16.377 -1.909 1.00 94.62 85 GLY A N 1
ATOM 674 C CA . GLY A 1 85 ? -0.385 -17.150 -0.689 1.00 94.62 85 GLY A CA 1
ATOM 675 C C . GLY A 1 85 ? -0.370 -16.345 0.620 1.00 94.62 85 GLY A C 1
ATOM 676 O O . GLY A 1 85 ? -0.522 -16.950 1.684 1.00 94.62 85 GLY A O 1
ATOM 677 N N . LEU A 1 86 ? -0.227 -15.011 0.590 1.00 93.56 86 LEU A N 1
ATOM 678 C CA . LEU A 1 86 ? -0.381 -14.168 1.781 1.00 93.56 86 LEU A CA 1
ATOM 679 C C . LEU A 1 86 ? -1.792 -14.319 2.364 1.00 93.56 86 LEU A C 1
ATOM 681 O O . LEU A 1 86 ? -2.790 -14.072 1.692 1.00 93.56 86 LEU A O 1
ATOM 685 N N . ARG A 1 87 ? -1.870 -14.690 3.645 1.00 93.25 87 ARG A N 1
ATOM 686 C CA . ARG A 1 87 ? -3.126 -14.773 4.397 1.00 93.25 87 ARG A CA 1
ATOM 687 C C . ARG A 1 87 ? -3.240 -13.589 5.342 1.00 93.25 87 ARG A C 1
ATOM 689 O O . ARG A 1 87 ? -2.315 -13.317 6.105 1.00 93.25 87 ARG A O 1
ATOM 696 N N . VAL A 1 88 ? -4.385 -12.917 5.301 1.00 87.94 88 VAL A N 1
ATOM 697 C CA . VAL A 1 88 ? -4.723 -11.820 6.208 1.00 87.94 88 VAL A CA 1
ATOM 698 C C . VAL A 1 88 ? -5.920 -12.247 7.037 1.00 87.94 88 VAL A C 1
ATOM 700 O O . VAL A 1 88 ? -6.968 -12.585 6.493 1.00 87.94 88 VAL A O 1
ATOM 703 N N . TYR A 1 89 ? -5.745 -12.251 8.353 1.00 86.00 89 TYR A N 1
ATOM 704 C CA . TYR A 1 89 ? -6.820 -12.541 9.288 1.00 86.00 89 TYR A CA 1
ATOM 705 C C . TYR A 1 89 ? -7.531 -11.240 9.631 1.00 86.00 89 TYR A C 1
ATOM 707 O O . TYR A 1 89 ? -6.890 -10.261 10.008 1.00 86.00 89 TYR A O 1
ATOM 715 N N . ILE A 1 90 ? -8.848 -11.240 9.458 1.00 76.94 90 ILE A N 1
ATOM 716 C CA . ILE A 1 90 ? -9.707 -10.094 9.726 1.00 76.94 90 ILE A CA 1
ATOM 717 C C . ILE A 1 90 ? -10.660 -10.501 10.836 1.00 76.94 90 ILE A C 1
ATOM 719 O O . ILE A 1 90 ? -11.374 -11.496 10.702 1.00 76.94 90 ILE A O 1
ATOM 723 N N . ASP A 1 91 ? -10.660 -9.733 11.920 1.00 72.62 91 ASP A N 1
ATOM 724 C CA . ASP A 1 91 ? -11.679 -9.871 12.948 1.00 72.62 91 ASP A CA 1
ATOM 725 C C . ASP A 1 91 ? -12.978 -9.223 12.451 1.00 72.62 91 ASP A C 1
ATOM 727 O O . ASP A 1 91 ? -13.038 -8.022 12.185 1.00 72.62 91 ASP A O 1
ATOM 731 N N . LEU A 1 92 ? -14.013 -10.045 12.273 1.00 66.44 92 LEU A N 1
ATOM 732 C CA . LEU A 1 92 ? -15.328 -9.610 11.803 1.00 66.44 92 LEU A CA 1
ATOM 733 C C . LEU A 1 92 ? -16.283 -9.255 12.947 1.00 66.44 92 LEU A C 1
ATOM 735 O O . LEU A 1 92 ? -17.408 -8.840 12.675 1.00 66.44 92 LEU A O 1
ATOM 739 N N . THR A 1 93 ? -15.855 -9.373 14.208 1.00 61.06 93 THR A N 1
ATOM 740 C CA . THR A 1 93 ? -16.708 -9.181 15.395 1.00 61.06 93 THR A CA 1
ATOM 741 C C . THR A 1 93 ? -17.329 -7.771 15.465 1.00 6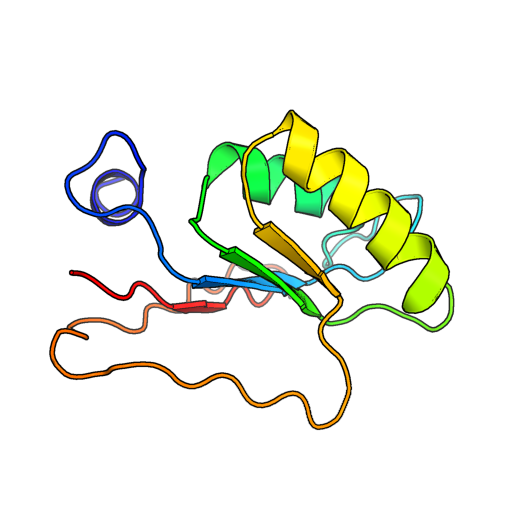1.06 93 THR A C 1
ATOM 743 O O . THR A 1 93 ? -18.366 -7.587 16.097 1.00 61.06 93 THR A O 1
ATOM 746 N N . PHE A 1 94 ? -16.777 -6.798 14.727 1.00 52.81 94 PHE A N 1
ATOM 747 C CA . PHE A 1 94 ? -17.286 -5.422 14.601 1.00 52.81 94 PHE A CA 1
ATOM 748 C C . PHE A 1 94 ? -17.505 -4.948 13.143 1.00 52.81 94 PHE A C 1
ATOM 750 O O . PHE A 1 94 ? -17.695 -3.754 12.885 1.00 52.81 94 PHE A O 1
ATOM 757 N N . ALA A 1 95 ? -17.486 -5.850 12.155 1.00 49.38 95 ALA A N 1
ATOM 758 C CA . ALA A 1 95 ? -17.547 -5.488 10.737 1.00 49.38 95 ALA A CA 1
ATOM 759 C C . ALA A 1 95 ? -18.987 -5.207 10.260 1.00 49.38 95 ALA A C 1
ATOM 761 O O . ALA A 1 95 ? -19.740 -6.126 9.955 1.00 49.38 95 ALA A O 1
ATOM 762 N N . TYR A 1 96 ? -19.363 -3.927 10.135 1.00 47.03 96 TYR A N 1
ATOM 763 C CA . TYR A 1 96 ? -20.692 -3.526 9.636 1.00 47.03 96 TYR A CA 1
ATOM 764 C C . TYR A 1 96 ? -20.736 -3.041 8.175 1.00 47.03 96 TYR A C 1
ATOM 766 O O . TYR A 1 96 ? -21.829 -2.797 7.669 1.00 47.03 96 TYR A O 1
ATOM 774 N N . SER A 1 97 ? -19.617 -2.914 7.443 1.00 51.06 97 SER A N 1
ATOM 775 C CA . SER A 1 97 ? -19.705 -2.715 5.982 1.00 51.06 97 SER A CA 1
ATOM 776 C C . SER A 1 97 ? -18.415 -3.063 5.233 1.00 51.06 97 SER A C 1
ATOM 778 O O . SER A 1 97 ? -17.375 -2.444 5.458 1.00 51.06 97 SER A O 1
ATOM 780 N N . VAL A 1 98 ? -18.505 -3.981 4.268 1.00 48.06 98 VAL A N 1
ATOM 781 C CA . VAL A 1 98 ? -17.549 -4.075 3.157 1.00 48.06 98 VAL A CA 1
ATOM 782 C C . VAL A 1 98 ? -18.084 -3.160 2.060 1.00 48.06 98 VAL A C 1
ATOM 784 O O . VAL A 1 98 ? -19.141 -3.434 1.497 1.00 48.06 98 VAL A O 1
ATOM 787 N N . THR A 1 99 ? -17.393 -2.056 1.773 1.00 50.47 99 THR A N 1
ATOM 788 C CA . THR A 1 99 ? -17.814 -1.122 0.720 1.00 50.47 99 THR A CA 1
ATOM 789 C C . THR A 1 99 ? -16.797 -1.170 -0.414 1.00 50.47 99 THR A C 1
ATOM 791 O O . THR A 1 99 ? -15.647 -0.780 -0.246 1.00 50.47 99 THR A O 1
ATOM 794 N N . SER A 1 100 ? -17.211 -1.640 -1.591 1.00 45.72 100 SER A N 1
ATOM 795 C CA . SER A 1 100 ? -16.426 -1.488 -2.819 1.00 45.72 100 SER A CA 1
ATOM 796 C C . SER A 1 100 ? -16.919 -0.243 -3.548 1.00 45.72 100 SER A C 1
ATOM 798 O O . SER A 1 100 ? -18.095 -0.156 -3.900 1.00 45.72 100 SER A O 1
ATOM 800 N N . ILE A 1 101 ? -16.033 0.731 -3.763 1.00 46.59 101 ILE A N 1
ATOM 801 C CA . ILE A 1 101 ? -16.324 1.870 -4.636 1.00 46.59 101 ILE A CA 1
ATOM 802 C C . ILE A 1 101 ? -15.734 1.528 -6.001 1.00 46.59 101 ILE A C 1
ATOM 804 O O . ILE A 1 101 ? -14.520 1.571 -6.190 1.00 46.59 101 ILE A O 1
ATOM 808 N N . LYS A 1 102 ? -16.601 1.168 -6.952 1.00 38.78 102 LYS A N 1
ATOM 809 C CA . LYS A 1 102 ? -16.215 1.056 -8.360 1.00 38.78 102 LYS A CA 1
ATOM 810 C C . LYS A 1 102 ? -16.169 2.457 -8.958 1.00 38.78 102 LYS A C 1
ATOM 812 O O . LYS A 1 102 ? -17.204 3.108 -9.084 1.00 38.78 102 LYS A O 1
ATOM 817 N N . PHE A 1 103 ? -14.977 2.917 -9.320 1.00 40.44 103 PHE A N 1
ATOM 818 C CA . PHE A 1 103 ? -14.836 4.081 -10.187 1.00 40.44 103 PHE A CA 1
ATOM 819 C C . PHE A 1 103 ? -15.138 3.669 -11.645 1.00 40.44 103 PHE A C 1
ATOM 821 O O . PHE A 1 103 ? -15.008 2.495 -11.985 1.00 40.44 103 PHE A O 1
ATOM 828 N N . PRO A 1 104 ? -15.587 4.592 -12.516 1.00 37.72 104 PRO A N 1
ATOM 829 C CA . PRO A 1 104 ? -15.963 4.283 -13.905 1.00 37.72 104 PRO A CA 1
ATOM 830 C C . PRO A 1 104 ? -14.784 3.885 -14.814 1.00 37.72 104 PRO A C 1
ATOM 832 O O . PRO A 1 104 ? -14.994 3.472 -15.950 1.00 37.72 104 PRO A O 1
ATOM 835 N N . VAL A 1 105 ? -13.552 3.982 -14.320 1.00 37.97 105 VAL A N 1
ATOM 836 C CA . VAL A 1 105 ? -12.340 3.427 -14.938 1.00 37.97 105 VAL A CA 1
ATOM 837 C C . VAL A 1 105 ? -11.940 2.174 -14.161 1.00 37.97 105 VAL A C 1
ATOM 839 O O . VAL A 1 105 ? -12.255 2.099 -12.980 1.00 37.97 105 VAL A O 1
ATOM 842 N N . ALA A 1 106 ? -11.283 1.199 -14.798 1.00 41.69 106 ALA A N 1
ATOM 843 C CA . ALA A 1 106 ? -11.016 -0.166 -14.302 1.00 41.69 106 ALA A CA 1
ATOM 844 C C . ALA A 1 106 ? -10.145 -0.299 -13.022 1.00 41.69 106 ALA A C 1
ATOM 846 O O . ALA A 1 106 ? -9.483 -1.310 -12.812 1.00 41.69 106 ALA A O 1
ATOM 847 N N . LEU A 1 107 ? -10.177 0.690 -12.135 1.00 42.94 107 LEU A N 1
ATOM 848 C CA . LEU A 1 107 ? -9.553 0.700 -10.833 1.00 42.94 107 LEU A CA 1
ATOM 849 C C . LEU A 1 107 ? -10.507 0.086 -9.800 1.00 42.94 107 LEU A C 1
ATOM 851 O O . LEU A 1 107 ? -11.456 0.719 -9.327 1.00 42.94 107 LEU A O 1
ATOM 855 N N . THR A 1 108 ? -10.258 -1.172 -9.443 1.00 42.97 108 THR A N 1
ATOM 856 C CA . THR A 1 108 ? -10.940 -1.805 -8.310 1.00 42.97 108 THR A CA 1
ATOM 857 C C . THR A 1 108 ? -10.232 -1.380 -7.029 1.00 42.97 108 THR A C 1
ATOM 859 O O . THR A 1 108 ? -9.161 -1.889 -6.719 1.00 42.97 108 THR A O 1
ATOM 862 N N . ILE A 1 109 ? -10.824 -0.452 -6.273 1.00 51.06 109 ILE A N 1
ATOM 863 C CA . ILE A 1 109 ? -10.383 -0.157 -4.906 1.00 51.06 109 ILE A CA 1
ATOM 864 C C . ILE A 1 109 ? -11.263 -0.952 -3.942 1.00 51.06 109 ILE A C 1
ATOM 866 O O . ILE A 1 109 ? -12.473 -0.714 -3.843 1.00 51.06 109 ILE A O 1
ATOM 870 N N . LEU A 1 110 ? -10.668 -1.917 -3.237 1.00 52.53 110 LEU A N 1
ATOM 871 C CA . LEU A 1 110 ? -11.349 -2.654 -2.178 1.00 52.53 110 LEU A CA 1
ATOM 872 C C . LEU A 1 110 ? -11.072 -1.968 -0.835 1.00 52.53 110 LEU A C 1
ATOM 874 O O . LEU A 1 110 ? -9.976 -2.068 -0.285 1.00 52.53 110 LEU A O 1
ATOM 878 N N . PHE A 1 111 ? -12.077 -1.282 -0.291 1.00 48.78 111 PHE A N 1
ATOM 879 C CA . PHE A 1 111 ? -12.012 -0.748 1.068 1.00 48.78 111 PHE A CA 1
ATOM 880 C C . PHE A 1 111 ? -12.568 -1.783 2.051 1.00 48.78 111 PHE A C 1
ATOM 882 O O . PHE A 1 111 ? -13.763 -2.086 2.046 1.00 48.78 111 PHE A O 1
ATOM 889 N N . LEU A 1 112 ? -11.711 -2.303 2.929 1.00 48.47 112 LEU A N 1
ATOM 890 C CA . LEU A 1 112 ? -12.121 -3.103 4.083 1.00 48.47 112 LEU A CA 1
ATOM 891 C C . LEU A 1 112 ? -12.088 -2.223 5.334 1.00 48.47 112 LEU A C 1
ATOM 893 O O . LEU A 1 112 ? -11.105 -2.183 6.066 1.00 48.47 112 LEU A O 1
ATOM 897 N N . SER A 1 113 ? -13.179 -1.484 5.562 1.00 44.81 113 SER A N 1
ATOM 898 C CA . SER A 1 113 ? -13.376 -0.726 6.801 1.00 44.81 113 SER A CA 1
ATOM 899 C C . SER A 1 113 ? -13.768 -1.672 7.927 1.00 44.81 113 SER A C 1
ATOM 901 O O . SER A 1 113 ? -14.929 -2.048 8.075 1.00 44.81 113 SER A O 1
ATOM 903 N N . ILE A 1 114 ? -12.767 -2.060 8.705 1.00 45.31 114 ILE A N 1
ATOM 904 C CA . ILE A 1 114 ? -12.947 -2.699 10.004 1.00 45.31 114 ILE A CA 1
ATOM 905 C C . ILE A 1 114 ? -13.054 -1.547 11.025 1.00 45.31 114 ILE A C 1
ATOM 907 O O . ILE A 1 114 ? -12.460 -0.482 10.837 1.00 45.31 114 ILE A O 1
ATOM 911 N N . ARG A 1 115 ? -13.954 -1.681 12.000 1.00 48.06 115 ARG A N 1
ATOM 912 C CA . ARG A 1 115 ? -14.150 -0.724 13.099 1.00 48.06 115 ARG A CA 1
ATOM 913 C C . ARG A 1 115 ? -13.727 -1.422 14.387 1.00 48.06 115 ARG A C 1
ATOM 915 O O . ARG A 1 115 ? -13.975 -2.617 14.511 1.00 48.06 115 ARG A O 1
ATOM 922 N N . ASN A 1 116 ? -13.133 -0.679 15.314 1.00 47.53 116 ASN A N 1
ATOM 923 C CA . ASN A 1 116 ? -12.867 -1.107 16.688 1.00 47.53 116 ASN A CA 1
ATOM 924 C C . ASN A 1 116 ? -13.683 -0.225 17.633 1.00 47.53 116 ASN A C 1
ATOM 926 O O . ASN A 1 116 ? -13.768 0.988 17.322 1.00 47.53 116 ASN A O 1
#

Radius of gyration: 14.11 Å; chains: 1; bounding box: 35×30×34 Å

Foldseek 3Di:
DVVLLLCAPVHQAPQAEWEFEAAEQDDQDPQTHHDVRRVVVCLVSVHQEYEYDNYDPNDDQVVVQVVQVVVCVVSVHHYGYDDPPDDDDDDCVQQPDFDWDDDPGNTTTGGRGDGD